Protein AF-A0A352YYD6-F1 (afdb_monomer_lite)

Structure (mmCIF, N/CA/C/O backbone):
data_AF-A0A352YYD6-F1
#
_entry.id   AF-A0A352YYD6-F1
#
loop_
_atom_site.group_PDB
_atom_site.id
_atom_site.type_symbol
_atom_site.label_atom_id
_atom_site.label_alt_id
_atom_site.label_comp_id
_atom_site.label_asym_id
_atom_site.label_entity_id
_atom_site.label_seq_id
_atom_site.pdbx_PDB_ins_code
_atom_site.Cartn_x
_atom_site.Cartn_y
_atom_site.Cartn_z
_atom_site.occupancy
_atom_site.B_iso_or_equiv
_atom_site.auth_seq_id
_atom_site.auth_comp_id
_atom_site.auth_asym_id
_atom_site.auth_atom_id
_atom_site.pdbx_PDB_model_num
ATOM 1 N N . MET A 1 1 ? -13.017 60.772 -36.024 1.00 39.59 1 MET A N 1
ATOM 2 C CA . MET A 1 1 ? -12.553 59.434 -36.453 1.00 39.59 1 MET A CA 1
ATOM 3 C C . MET A 1 1 ? -12.101 58.686 -35.209 1.00 39.59 1 MET A C 1
ATOM 5 O O . MET A 1 1 ? -11.172 59.125 -34.546 1.00 39.59 1 MET A O 1
ATOM 9 N N . ASN A 1 2 ? -12.870 57.662 -34.833 1.00 39.16 2 ASN A N 1
ATOM 10 C CA . ASN A 1 2 ? -12.722 56.873 -33.610 1.00 39.16 2 ASN A CA 1
ATOM 11 C C . ASN A 1 2 ? -11.406 56.091 -33.616 1.00 39.16 2 ASN A C 1
ATOM 13 O O . ASN A 1 2 ? -11.173 55.346 -34.562 1.00 39.16 2 ASN A O 1
ATOM 17 N N . ASN A 1 3 ? -10.607 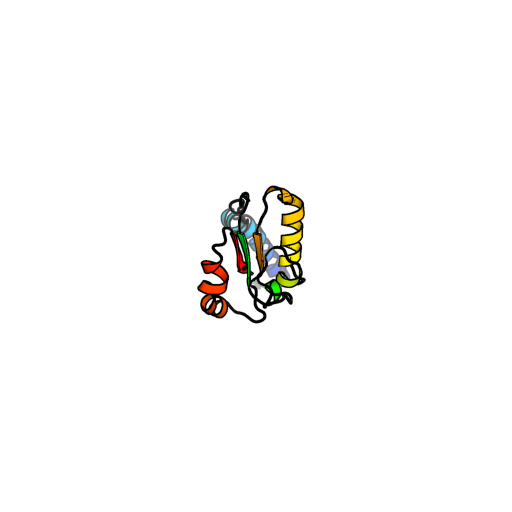56.183 -32.548 1.00 44.59 3 ASN A N 1
ATOM 18 C CA . ASN A 1 3 ? -9.554 55.202 -32.291 1.00 44.59 3 ASN A CA 1
ATOM 19 C C . ASN A 1 3 ? -9.922 54.401 -31.044 1.00 44.59 3 ASN A C 1
ATOM 21 O O . ASN A 1 3 ? -9.722 54.812 -29.900 1.00 44.59 3 ASN A O 1
ATOM 25 N N . GLN A 1 4 ? -10.592 53.291 -31.310 1.00 58.59 4 GLN A N 1
ATOM 26 C CA . GLN A 1 4 ? -11.160 52.387 -30.337 1.00 58.59 4 GLN A CA 1
ATOM 27 C C . GLN A 1 4 ? -10.225 51.163 -30.240 1.00 58.59 4 GLN A C 1
ATOM 29 O O . GLN A 1 4 ? -9.831 50.608 -31.259 1.00 58.59 4 GLN A O 1
ATOM 34 N N . PHE A 1 5 ? -9.953 50.738 -29.000 1.00 59.12 5 PHE A N 1
ATOM 35 C CA . PHE A 1 5 ? -9.565 49.384 -28.558 1.00 59.12 5 PHE A CA 1
ATOM 36 C C . PHE A 1 5 ? -8.087 49.030 -28.281 1.00 59.12 5 PHE A C 1
ATOM 38 O O . PHE A 1 5 ? -7.182 49.249 -29.070 1.00 59.12 5 PHE A O 1
ATOM 45 N N . ASN A 1 6 ? -7.931 48.328 -27.146 1.00 60.22 6 ASN A N 1
ATOM 46 C CA . ASN A 1 6 ? -6.816 47.471 -26.714 1.00 60.22 6 ASN A CA 1
ATOM 47 C C . ASN A 1 6 ? -5.668 48.085 -25.900 1.00 60.22 6 ASN A C 1
ATOM 49 O O . ASN A 1 6 ? -4.499 48.044 -26.266 1.00 60.22 6 ASN A O 1
ATOM 53 N N . SER A 1 7 ? -5.991 48.492 -24.667 1.00 76.56 7 SER A N 1
ATOM 54 C CA . SER A 1 7 ? -5.011 48.549 -23.570 1.00 76.56 7 SER A CA 1
ATOM 55 C C . SER A 1 7 ? -4.965 47.215 -22.811 1.00 76.56 7 SER A C 1
ATOM 57 O O . SER A 1 7 ? -6.023 46.658 -22.502 1.00 76.56 7 SER A O 1
ATOM 59 N N . ARG A 1 8 ? -3.776 46.745 -22.395 1.00 75.69 8 ARG A N 1
ATOM 60 C CA . ARG A 1 8 ? -3.610 45.572 -21.498 1.00 75.69 8 ARG A CA 1
ATOM 61 C C . ARG A 1 8 ? -4.482 45.682 -20.241 1.00 75.69 8 ARG A C 1
ATOM 63 O O . ARG A 1 8 ? -5.046 44.698 -19.782 1.00 75.69 8 ARG A O 1
ATOM 70 N N . ARG A 1 9 ? -4.682 46.904 -19.735 1.00 75.69 9 ARG A N 1
ATOM 71 C CA . ARG A 1 9 ? -5.562 47.192 -18.593 1.00 75.69 9 ARG A CA 1
ATOM 72 C C . ARG A 1 9 ? -7.040 46.967 -18.921 1.00 75.69 9 ARG A C 1
ATOM 74 O O . ARG A 1 9 ? -7.781 46.485 -18.072 1.00 75.69 9 ARG A O 1
ATOM 81 N N . SER A 1 10 ? -7.472 47.293 -20.142 1.00 72.25 10 SER A N 1
ATOM 82 C CA . SER A 1 10 ? -8.833 46.985 -20.612 1.00 72.25 10 SER A CA 1
ATOM 83 C C . SER A 1 10 ? -9.039 45.488 -20.834 1.00 72.25 10 SER A C 1
ATOM 85 O O . SER A 1 10 ? -10.112 44.986 -20.520 1.00 72.25 10 SER A O 1
ATOM 87 N N . PHE A 1 11 ? -8.005 44.772 -21.286 1.00 76.25 11 PHE A N 1
ATOM 88 C CA . PHE A 1 11 ? -8.031 43.317 -21.402 1.00 76.25 11 PHE A CA 1
ATOM 89 C C . PHE A 1 11 ? -8.139 42.651 -20.027 1.00 76.25 11 PHE A C 1
ATOM 91 O O . PHE A 1 11 ? -9.054 41.867 -19.824 1.00 76.25 11 PHE A O 1
ATOM 98 N N . ILE A 1 12 ? -7.304 43.034 -19.052 1.00 77.69 12 ILE A N 1
ATOM 99 C CA . ILE A 1 12 ? -7.363 42.492 -17.682 1.00 77.69 12 ILE A CA 1
ATOM 100 C C . ILE A 1 12 ? -8.723 42.775 -17.032 1.00 77.69 12 ILE A C 1
ATOM 102 O O . ILE A 1 12 ? -9.307 41.877 -16.436 1.00 77.69 12 ILE A O 1
ATOM 106 N N . LYS A 1 13 ? -9.273 43.989 -17.183 1.00 71.12 13 LYS A N 1
ATOM 107 C CA . LYS A 1 13 ? -10.611 44.318 -16.656 1.00 71.12 13 LYS A CA 1
ATOM 108 C C . LYS A 1 13 ? -11.712 43.458 -17.285 1.00 71.12 13 LYS A C 1
ATOM 110 O O . LYS A 1 13 ? -12.568 42.956 -16.566 1.00 71.12 13 LYS A O 1
ATOM 115 N N . LYS A 1 14 ? -11.681 43.269 -18.609 1.00 70.88 14 LYS A N 1
ATOM 116 C CA . LYS A 1 14 ? -12.654 42.424 -19.320 1.00 70.88 14 LYS A CA 1
ATOM 117 C C . LYS A 1 14 ? -12.488 40.939 -18.970 1.00 70.88 14 LYS A C 1
ATOM 119 O O . LYS A 1 14 ? -13.484 40.266 -18.734 1.00 70.88 14 LYS A O 1
ATOM 124 N N . ALA A 1 15 ? -11.251 40.452 -18.870 1.00 70.81 15 ALA A N 1
ATOM 125 C CA . ALA A 1 15 ? -10.938 39.081 -18.475 1.00 70.81 15 ALA A CA 1
ATOM 126 C C . ALA A 1 15 ? -11.395 38.786 -17.037 1.00 70.81 15 ALA A C 1
ATOM 128 O O . ALA A 1 15 ? -12.025 37.760 -16.813 1.00 70.81 15 ALA A O 1
ATOM 129 N N . ALA A 1 16 ? -11.164 39.709 -16.095 1.00 68.75 16 ALA A N 1
ATOM 130 C CA . ALA A 1 16 ? -11.598 39.577 -14.702 1.00 68.75 16 ALA A CA 1
ATOM 131 C C . ALA A 1 16 ? -13.130 39.524 -14.551 1.00 68.75 16 ALA A C 1
ATOM 133 O O . ALA A 1 16 ? -13.644 38.767 -13.734 1.00 68.75 16 ALA A O 1
ATOM 134 N N . MET A 1 17 ? -13.878 40.295 -15.351 1.00 63.66 17 MET A N 1
ATOM 135 C CA . MET A 1 17 ? -15.345 40.209 -15.358 1.00 63.66 17 MET A CA 1
ATOM 136 C C . MET A 1 17 ? -15.842 38.869 -15.922 1.00 63.66 17 MET A C 1
ATOM 138 O O . MET A 1 17 ? -16.777 38.288 -15.375 1.00 63.66 17 MET A O 1
ATOM 142 N N . GLY A 1 18 ? -15.206 38.359 -16.983 1.00 62.50 18 GLY A N 1
ATOM 143 C CA . GLY A 1 18 ? -15.543 37.060 -17.571 1.00 62.50 18 GLY A CA 1
ATOM 144 C C . GLY A 1 18 ? -15.242 35.874 -16.648 1.00 62.50 18 GLY A C 1
ATOM 145 O O . GLY A 1 18 ? -16.055 34.959 -16.553 1.00 62.50 18 GLY A O 1
ATOM 146 N N . THR A 1 19 ? -14.119 35.897 -15.921 1.00 60.62 19 THR A N 1
ATOM 147 C CA . THR A 1 19 ? -13.759 34.828 -14.972 1.00 60.62 19 THR A CA 1
ATOM 148 C C . THR A 1 19 ? -14.670 34.793 -13.750 1.00 60.62 19 THR A C 1
ATOM 150 O O . THR A 1 19 ?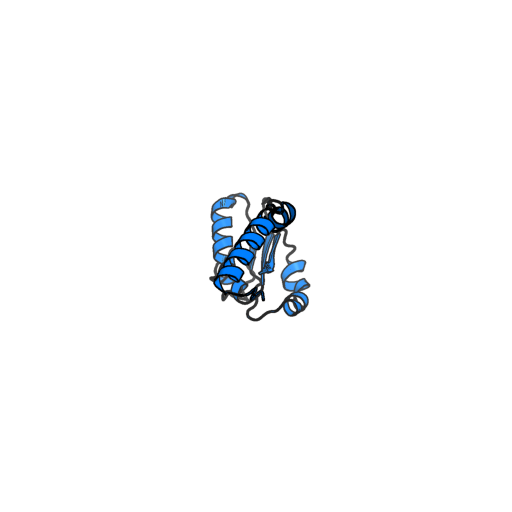 -15.077 33.709 -13.345 1.00 60.62 19 THR A O 1
ATOM 153 N N . VAL A 1 20 ? -15.056 35.944 -13.189 1.00 61.59 20 VAL A N 1
ATOM 154 C CA . VAL A 1 20 ? -16.020 35.989 -12.071 1.00 61.59 20 VAL A CA 1
ATOM 155 C C . VAL A 1 20 ? -17.391 35.458 -12.504 1.00 61.59 20 VAL A C 1
ATOM 157 O O . VAL A 1 20 ? -17.988 34.656 -11.787 1.00 61.59 20 VAL A O 1
ATOM 160 N N . ALA A 1 21 ? -17.865 35.829 -13.699 1.00 61.78 21 ALA A N 1
ATOM 161 C CA . ALA A 1 21 ? -19.114 35.298 -14.243 1.00 61.78 21 ALA A CA 1
ATOM 162 C C . ALA A 1 21 ? -19.041 33.778 -14.489 1.00 61.78 21 ALA A C 1
ATOM 164 O O . ALA A 1 21 ? -19.975 33.060 -14.143 1.00 61.78 21 ALA A O 1
ATOM 165 N N . ALA A 1 22 ? -17.919 33.263 -15.003 1.00 60.44 22 ALA A N 1
ATOM 166 C CA . ALA A 1 22 ? -17.735 31.827 -15.223 1.00 60.44 22 ALA A CA 1
ATOM 167 C C . ALA A 1 22 ? -17.711 31.012 -13.913 1.00 60.44 22 ALA A C 1
ATOM 169 O O . ALA A 1 22 ? -18.264 29.917 -13.869 1.00 60.44 22 ALA A O 1
ATOM 170 N N . ILE A 1 23 ? -17.144 31.550 -12.824 1.00 60.59 23 ILE A N 1
ATOM 171 C CA . ILE A 1 23 ? -17.172 30.903 -11.496 1.00 60.59 23 ILE A CA 1
ATOM 172 C C . ILE A 1 23 ? -18.593 30.885 -10.911 1.00 60.59 23 ILE A C 1
ATOM 174 O O . ILE A 1 23 ? -18.919 30.010 -10.119 1.00 60.59 23 ILE A O 1
ATOM 178 N N . SER A 1 24 ? -19.465 31.814 -11.308 1.00 62.38 24 SER A N 1
ATOM 179 C CA . SER A 1 24 ? -20.863 31.827 -10.857 1.00 62.38 24 SER A CA 1
ATOM 180 C C . SER A 1 24 ? -21.767 30.828 -11.586 1.00 62.38 24 SER A C 1
ATOM 182 O O . SER A 1 24 ? -22.935 30.708 -11.224 1.00 62.38 24 SER A O 1
ATOM 184 N N . ILE A 1 25 ? -21.250 30.100 -12.586 1.00 73.12 25 ILE A N 1
ATOM 185 C CA . ILE A 1 25 ? -22.004 29.057 -13.285 1.00 73.12 25 ILE A CA 1
ATOM 186 C C . ILE A 1 25 ? -22.142 27.856 -12.335 1.00 73.12 25 ILE A C 1
ATOM 188 O O . ILE A 1 25 ? -21.137 27.196 -12.043 1.00 73.12 25 ILE A O 1
ATOM 192 N N . PRO A 1 26 ? -23.363 27.528 -11.868 1.00 70.38 26 PRO A N 1
ATOM 193 C CA . PRO A 1 26 ? -23.571 26.461 -10.888 1.00 70.38 26 PRO A CA 1
ATOM 194 C C . PRO A 1 26 ? -23.043 25.098 -11.352 1.00 70.38 26 PRO A C 1
ATOM 196 O O . PRO A 1 26 ? -22.584 24.302 -10.538 1.00 70.38 26 PRO A O 1
ATOM 199 N N . GLU A 1 27 ? -23.052 24.849 -12.663 1.00 72.38 27 GLU A N 1
ATOM 200 C CA . GLU A 1 27 ? -22.544 23.618 -13.275 1.00 72.38 27 GLU A CA 1
ATOM 201 C C . GLU A 1 27 ? -21.019 23.485 -13.182 1.00 72.38 27 GLU A C 1
ATOM 203 O O . GLU A 1 27 ? -20.529 22.412 -12.840 1.00 72.38 27 GLU A O 1
ATOM 208 N N . ILE A 1 28 ? -20.258 24.565 -13.410 1.00 74.19 28 ILE A N 1
ATOM 209 C CA . ILE A 1 28 ? -18.787 24.539 -13.318 1.00 74.19 28 ILE A CA 1
ATOM 210 C C . ILE A 1 28 ? -18.361 24.317 -11.866 1.00 74.19 28 ILE A C 1
ATOM 212 O O . ILE A 1 28 ? -17.489 23.492 -11.596 1.00 74.19 28 ILE A O 1
ATOM 216 N N . VAL A 1 29 ? -19.013 24.998 -10.920 1.00 72.31 29 VAL A N 1
ATOM 217 C CA . VAL A 1 29 ? -18.762 24.801 -9.485 1.00 72.31 29 VAL A CA 1
ATOM 218 C C . VAL A 1 29 ? -19.140 23.385 -9.064 1.00 72.31 29 VAL A C 1
ATOM 220 O O . VAL A 1 29 ? -18.348 22.712 -8.412 1.00 72.31 29 VAL A O 1
ATOM 223 N N . SER A 1 30 ? -20.309 22.888 -9.468 1.00 74.88 30 SER A N 1
ATOM 224 C CA . SER A 1 30 ? -20.737 21.532 -9.120 1.00 74.88 30 SER A CA 1
ATOM 225 C C . SER A 1 30 ? -19.871 20.438 -9.757 1.00 74.88 30 SER A C 1
ATOM 227 O O . SER A 1 30 ? -19.782 19.360 -9.175 1.00 74.88 30 SER A O 1
ATOM 229 N N . ALA A 1 31 ? -19.266 20.677 -10.923 1.00 74.56 31 ALA A N 1
ATOM 230 C CA . ALA A 1 31 ? -18.332 19.748 -11.562 1.00 74.56 31 ALA A CA 1
ATOM 231 C C . ALA A 1 31 ? -16.924 19.809 -10.942 1.00 74.56 31 ALA A C 1
ATOM 233 O O . ALA A 1 31 ? -16.231 18.796 -10.889 1.00 74.56 31 ALA A O 1
ATOM 234 N N . ALA A 1 32 ? -16.505 20.979 -10.448 1.00 72.69 32 ALA A N 1
ATOM 235 C CA . ALA A 1 32 ? -15.228 21.164 -9.759 1.00 72.69 32 ALA A CA 1
ATOM 236 C C . ALA A 1 32 ? -15.260 20.685 -8.295 1.00 72.69 32 ALA A C 1
ATOM 238 O O . ALA A 1 32 ? -14.227 20.309 -7.737 1.00 72.69 32 ALA A O 1
ATOM 239 N N . VAL A 1 33 ? -16.435 20.684 -7.660 1.00 73.38 33 VAL A N 1
ATOM 240 C CA . VAL A 1 33 ? -16.621 20.128 -6.319 1.00 73.38 33 VAL A CA 1
ATOM 241 C C . VAL A 1 33 ? -16.670 18.607 -6.417 1.00 73.38 33 VAL A C 1
ATOM 243 O O . VAL A 1 33 ? -17.665 18.017 -6.839 1.00 73.38 33 VAL A O 1
ATOM 246 N N . LEU A 1 34 ? -15.598 17.959 -5.962 1.00 63.22 34 LEU A N 1
ATOM 247 C CA . LEU A 1 34 ? -15.583 16.518 -5.743 1.00 63.22 34 LEU A CA 1
ATOM 248 C C . LEU A 1 34 ? -16.663 16.171 -4.707 1.00 63.22 34 LEU A C 1
ATOM 250 O O . LEU A 1 34 ? -16.484 16.390 -3.507 1.00 63.22 34 LEU A O 1
ATOM 254 N N . LYS A 1 35 ? -17.800 15.627 -5.156 1.00 69.44 35 LYS A N 1
ATOM 255 C CA . LYS A 1 35 ? -18.739 14.966 -4.245 1.00 69.44 35 LYS A CA 1
ATOM 256 C C . LYS A 1 35 ? -17.976 13.832 -3.567 1.00 69.44 35 LYS A C 1
ATOM 258 O O . LYS A 1 35 ? -17.418 12.976 -4.250 1.00 69.44 35 LYS A O 1
ATOM 263 N N . GLY A 1 36 ? -17.916 13.861 -2.234 1.00 66.00 36 GLY A N 1
ATOM 264 C CA . GLY A 1 36 ? -17.206 12.853 -1.453 1.00 66.00 36 GLY A CA 1
ATOM 265 C C . GLY A 1 36 ? -17.643 11.456 -1.882 1.00 66.00 36 GLY A C 1
ATOM 266 O O . GLY A 1 36 ? -18.835 11.147 -1.852 1.00 66.00 36 GLY A O 1
ATOM 267 N N . GLY A 1 37 ? -16.681 10.649 -2.332 1.00 69.25 37 GLY A N 1
ATOM 268 C CA . GLY A 1 37 ? -16.935 9.288 -2.781 1.00 69.25 37 GLY A CA 1
ATOM 269 C C . GLY A 1 37 ? -17.548 8.418 -1.677 1.00 69.25 37 GLY A C 1
ATOM 270 O O . GLY A 1 37 ? -17.552 8.801 -0.499 1.00 69.25 37 GLY A O 1
ATOM 271 N N . PRO A 1 38 ? -18.073 7.236 -2.035 1.00 74.25 38 PRO A N 1
ATOM 272 C CA . PRO A 1 38 ? -18.597 6.296 -1.055 1.00 74.25 38 PRO A CA 1
ATOM 273 C C . PRO A 1 38 ? -17.543 6.008 0.022 1.00 74.25 38 PRO A C 1
ATOM 275 O O . PRO A 1 38 ? -16.379 5.736 -0.274 1.00 74.25 38 PRO A O 1
ATOM 278 N N . LYS A 1 39 ? -17.947 6.091 1.295 1.00 83.38 39 LYS A N 1
ATOM 279 C CA . LYS A 1 39 ? -17.056 5.786 2.419 1.00 83.38 39 LYS A CA 1
ATOM 280 C C . LYS A 1 39 ? -16.773 4.286 2.437 1.00 83.38 39 LYS A C 1
ATOM 282 O O . LYS A 1 39 ? -17.698 3.488 2.566 1.00 83.38 39 LYS A O 1
ATOM 287 N N . ILE A 1 40 ? -15.500 3.912 2.360 1.00 89.56 40 ILE A N 1
ATOM 288 C CA . ILE A 1 40 ? -15.069 2.519 2.505 1.00 89.56 40 ILE A CA 1
ATOM 289 C C . ILE A 1 40 ? -15.304 2.086 3.957 1.00 89.56 40 ILE A C 1
ATOM 291 O O . ILE A 1 40 ? -14.821 2.728 4.893 1.00 89.56 40 ILE A O 1
ATOM 295 N N . LYS A 1 41 ? -16.064 1.003 4.151 1.00 93.50 41 LYS A N 1
ATOM 296 C CA . LYS A 1 41 ? -16.296 0.399 5.467 1.00 93.50 41 LYS A CA 1
ATOM 297 C C . LYS A 1 41 ? -15.302 -0.739 5.679 1.00 93.50 41 LYS A C 1
ATOM 299 O O . LYS A 1 41 ? -15.288 -1.683 4.899 1.00 93.50 41 LYS A O 1
ATOM 304 N N . LEU A 1 42 ? -14.517 -0.651 6.751 1.00 96.19 42 LEU A N 1
ATOM 305 C CA . LEU A 1 42 ? -13.590 -1.707 7.150 1.00 96.19 42 LEU A CA 1
ATOM 306 C C . LEU A 1 42 ? -14.318 -2.772 7.974 1.00 96.19 42 LEU A C 1
ATOM 308 O O . LEU A 1 42 ? -15.098 -2.442 8.873 1.00 96.19 42 LEU A O 1
ATOM 312 N N . LEU A 1 43 ? -14.057 -4.037 7.661 1.00 97.00 43 LEU A N 1
ATOM 313 C CA . LEU A 1 43 ? -14.607 -5.210 8.338 1.00 97.00 43 LEU A CA 1
ATOM 314 C C . LEU A 1 43 ? -13.480 -6.066 8.922 1.00 97.00 43 LEU A C 1
ATOM 316 O O . LEU A 1 43 ? -12.315 -5.939 8.547 1.00 97.00 43 LEU A O 1
ATOM 320 N N . LYS A 1 44 ? -13.839 -6.943 9.862 1.00 98.00 44 LYS A N 1
ATOM 321 C CA . LYS A 1 44 ? -12.878 -7.825 10.524 1.00 98.00 44 LYS A CA 1
ATOM 322 C C . LYS A 1 44 ? -12.289 -8.838 9.536 1.00 98.00 44 LYS A C 1
ATOM 324 O O . LYS A 1 44 ? -13.037 -9.438 8.769 1.00 98.00 44 LYS A O 1
ATOM 329 N N . GLY A 1 45 ? -10.977 -9.053 9.597 1.00 97.69 45 GLY A N 1
ATOM 330 C CA . GLY A 1 45 ? -10.245 -10.036 8.802 1.00 97.69 45 GLY A CA 1
ATOM 331 C C . GLY A 1 45 ? -10.016 -9.639 7.343 1.00 97.69 45 GLY A C 1
ATOM 332 O O . GLY A 1 45 ? -9.568 -10.484 6.569 1.00 97.69 45 GLY A O 1
ATOM 333 N N . GLN A 1 46 ? -10.331 -8.395 6.959 1.00 98.06 46 GLN A N 1
ATOM 334 C CA . GLN A 1 46 ? -10.190 -7.940 5.576 1.00 98.06 46 GLN A CA 1
ATOM 335 C C . GLN A 1 46 ? -8.738 -7.859 5.122 1.00 98.06 46 GLN A C 1
ATOM 337 O O . GLN A 1 46 ? -7.839 -7.490 5.885 1.00 98.06 46 GLN A O 1
ATOM 342 N N . THR A 1 47 ? -8.547 -8.125 3.836 1.00 98.62 47 THR A N 1
ATOM 343 C CA . THR A 1 47 ? -7.274 -7.993 3.140 1.00 98.62 47 THR A CA 1
ATOM 344 C C . THR A 1 47 ? -7.216 -6.667 2.388 1.00 98.62 47 THR A C 1
ATOM 346 O O . THR A 1 47 ? -8.053 -6.383 1.531 1.00 98.62 47 THR A O 1
ATOM 349 N N . ILE A 1 48 ? -6.207 -5.856 2.703 1.00 98.62 48 ILE A N 1
ATOM 350 C CA . ILE A 1 48 ? -5.938 -4.565 2.063 1.00 98.62 48 ILE A CA 1
ATOM 351 C C . ILE A 1 48 ? -4.633 -4.678 1.282 1.00 98.62 48 ILE A C 1
ATOM 353 O O . ILE A 1 48 ? -3.597 -5.048 1.837 1.00 98.62 48 ILE A O 1
ATOM 357 N N . LEU A 1 49 ? -4.676 -4.326 0.002 1.00 98.81 49 LEU A N 1
ATOM 358 C CA . LEU A 1 49 ? -3.532 -4.385 -0.896 1.00 98.81 49 LEU A CA 1
ATOM 359 C C . L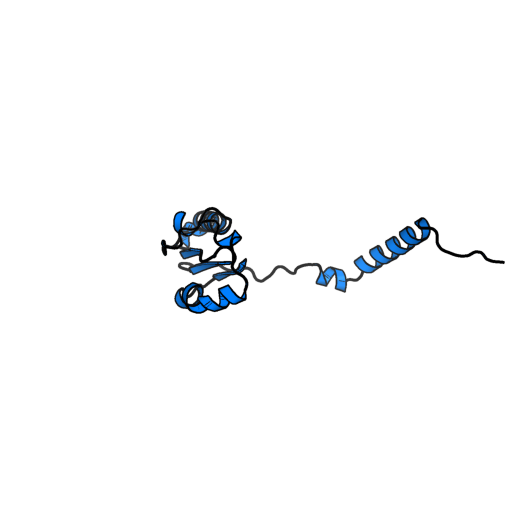EU A 1 49 ? -3.163 -2.992 -1.408 1.00 98.81 49 LEU A C 1
ATOM 361 O O . LEU A 1 49 ? -3.970 -2.322 -2.050 1.00 98.81 49 LEU A O 1
ATOM 365 N N . PHE A 1 50 ? -1.914 -2.594 -1.186 1.00 98.75 50 PHE A N 1
ATOM 366 C CA . PHE A 1 50 ? -1.298 -1.461 -1.869 1.00 98.75 50 PHE A CA 1
ATOM 367 C C . PHE A 1 50 ? -0.569 -1.934 -3.123 1.00 98.75 50 PHE A C 1
ATOM 369 O O . PHE A 1 50 ? 0.265 -2.844 -3.070 1.00 98.75 50 PHE A O 1
ATOM 376 N N . GLN A 1 51 ? -0.871 -1.297 -4.247 1.00 98.56 51 GLN A N 1
ATOM 377 C CA . GLN A 1 51 ? -0.316 -1.608 -5.549 1.00 98.56 51 GLN A CA 1
ATOM 378 C C . GLN A 1 51 ? 0.092 -0.319 -6.273 1.00 98.56 51 GLN A C 1
ATOM 380 O O . GLN A 1 51 ? -0.514 0.728 -6.068 1.00 98.56 51 GLN A O 1
ATOM 385 N N . GLY A 1 52 ? 1.150 -0.372 -7.078 1.00 98.31 52 GLY A N 1
ATOM 386 C CA . GLY A 1 52 ? 1.678 0.818 -7.721 1.00 98.31 52 GLY A CA 1
ATOM 387 C C . GLY A 1 52 ? 3.130 0.720 -8.152 1.00 98.31 52 GLY A C 1
ATOM 388 O O . GLY A 1 52 ? 3.697 -0.370 -8.300 1.00 98.31 52 GLY A O 1
ATOM 389 N N . ASP A 1 53 ? 3.722 1.894 -8.325 1.00 98.31 53 ASP A N 1
ATOM 390 C CA . ASP A 1 53 ? 5.096 2.065 -8.781 1.00 98.31 53 ASP A CA 1
ATOM 391 C C . ASP A 1 53 ? 6.108 2.203 -7.622 1.00 98.31 53 ASP A C 1
ATOM 393 O O . ASP A 1 53 ? 5.928 1.643 -6.537 1.00 98.31 53 ASP A O 1
ATOM 397 N N . SER A 1 54 ? 7.196 2.944 -7.850 1.00 98.12 54 SER A N 1
ATOM 398 C CA . SER A 1 54 ? 8.216 3.298 -6.857 1.00 98.12 54 SER A CA 1
ATOM 399 C C . SER A 1 54 ? 7.678 3.939 -5.581 1.00 98.12 54 SER A C 1
ATOM 401 O O . SER A 1 54 ? 8.220 3.667 -4.509 1.00 98.12 54 SER A O 1
ATOM 403 N N . ILE A 1 55 ? 6.636 4.770 -5.674 1.00 98.44 55 ILE A N 1
ATOM 404 C CA . ILE A 1 55 ? 6.056 5.460 -4.515 1.00 98.44 55 ILE A CA 1
ATOM 405 C C . ILE A 1 55 ? 5.379 4.438 -3.600 1.00 98.44 55 ILE A C 1
ATOM 407 O O . ILE A 1 55 ? 5.477 4.535 -2.375 1.00 98.44 55 ILE A O 1
ATOM 411 N N . THR A 1 56 ? 4.736 3.433 -4.196 1.00 98.69 56 THR A N 1
ATOM 412 C CA . THR A 1 56 ? 4.122 2.328 -3.462 1.00 98.69 56 THR A CA 1
ATOM 413 C C . THR A 1 56 ? 5.164 1.316 -2.991 1.00 98.69 56 THR A C 1
ATOM 415 O O . THR A 1 56 ? 5.124 0.939 -1.828 1.00 98.69 56 THR A O 1
ATOM 418 N N . ASP A 1 57 ? 6.132 0.922 -3.827 1.00 98.56 57 ASP A N 1
ATOM 419 C CA . ASP A 1 57 ? 7.233 0.006 -3.469 1.00 98.56 57 ASP A CA 1
ATOM 420 C C . ASP A 1 57 ? 8.004 0.505 -2.240 1.00 98.56 57 ASP A C 1
ATOM 422 O O . ASP A 1 57 ? 8.129 -0.219 -1.252 1.00 98.56 57 ASP A O 1
ATOM 426 N N . ALA A 1 58 ? 8.500 1.746 -2.305 1.00 98.38 58 ALA A N 1
ATOM 427 C CA . ALA A 1 58 ? 9.248 2.417 -1.244 1.00 98.38 58 ALA A CA 1
ATOM 428 C C . ALA A 1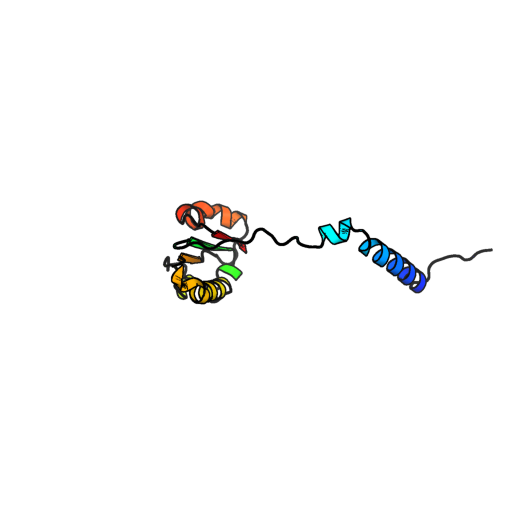 58 ? 10.301 1.529 -0.552 1.00 98.38 58 ALA A C 1
ATOM 430 O O . ALA A 1 58 ? 10.452 1.544 0.672 1.00 98.38 58 ALA A O 1
ATOM 431 N N . GLY A 1 59 ? 11.015 0.724 -1.344 1.00 97.94 59 GLY A N 1
ATOM 432 C CA . GLY A 1 59 ? 12.090 -0.134 -0.856 1.00 97.94 59 GLY A CA 1
ATOM 433 C C . GLY A 1 59 ? 11.613 -1.345 -0.057 1.00 97.94 59 GLY A C 1
ATOM 434 O O . GLY A 1 59 ? 12.390 -1.875 0.738 1.00 97.94 59 GLY A O 1
ATOM 435 N N . ARG A 1 60 ? 10.366 -1.802 -0.239 1.00 98.44 60 ARG A N 1
ATOM 436 C CA . ARG A 1 60 ? 9.894 -3.030 0.410 1.00 98.44 60 ARG A CA 1
ATOM 437 C C . ARG A 1 60 ? 10.760 -4.231 0.034 1.00 98.44 60 ARG A C 1
ATOM 439 O O . ARG A 1 60 ? 11.226 -4.360 -1.107 1.00 98.44 60 ARG A O 1
ATOM 446 N N . ASN A 1 61 ? 10.908 -5.157 0.974 1.00 98.12 61 ASN A N 1
ATOM 447 C CA . ASN A 1 61 ? 11.496 -6.458 0.709 1.00 98.12 61 ASN A CA 1
ATOM 448 C C . ASN A 1 61 ? 10.532 -7.283 -0.153 1.00 98.12 61 ASN A C 1
ATOM 450 O O . ASN A 1 61 ? 9.458 -7.673 0.297 1.00 98.12 61 ASN A O 1
ATOM 454 N N . LYS A 1 62 ? 10.921 -7.548 -1.401 1.00 97.00 62 LYS A N 1
ATOM 455 C CA . LYS A 1 62 ? 10.087 -8.256 -2.383 1.00 97.00 62 LYS A CA 1
ATOM 456 C C . LYS A 1 62 ? 10.034 -9.762 -2.151 1.00 97.00 62 LYS A C 1
ATOM 458 O O . LYS A 1 62 ? 9.138 -10.399 -2.690 1.00 97.00 62 LYS A O 1
ATOM 463 N N . GLU A 1 63 ? 10.960 -10.302 -1.365 1.00 96.81 63 GLU A N 1
ATOM 464 C CA . GLU A 1 63 ? 11.015 -11.718 -0.987 1.00 96.81 63 GLU A CA 1
ATOM 465 C C . GLU A 1 63 ? 10.137 -12.017 0.235 1.00 96.81 63 GLU A C 1
ATOM 467 O O . GLU A 1 63 ? 9.692 -13.147 0.423 1.00 96.81 63 GLU A O 1
ATOM 472 N N . ASP A 1 64 ? 9.850 -10.999 1.050 1.00 96.44 64 ASP A N 1
ATOM 473 C CA . ASP A 1 64 ? 8.977 -11.128 2.211 1.00 96.44 64 ASP A CA 1
ATOM 474 C C . ASP A 1 64 ? 7.512 -10.989 1.783 1.00 96.44 64 ASP A C 1
ATOM 476 O O . ASP A 1 64 ? 7.042 -9.914 1.407 1.00 96.44 64 ASP A O 1
ATOM 480 N N . MET A 1 65 ? 6.793 -12.110 1.824 1.00 93.88 65 MET A N 1
ATOM 481 C CA . MET A 1 65 ? 5.382 -12.195 1.439 1.00 93.88 65 MET A CA 1
ATOM 482 C C . MET A 1 65 ? 4.430 -12.085 2.636 1.00 93.88 65 MET A C 1
ATOM 484 O O . MET A 1 65 ? 3.229 -12.310 2.476 1.00 93.88 65 MET A O 1
ATOM 488 N N . SER A 1 66 ? 4.936 -11.776 3.833 1.00 97.50 66 SER A N 1
ATOM 489 C CA . SER A 1 66 ? 4.100 -11.611 5.023 1.00 97.50 66 SER A CA 1
ATOM 490 C C . SER A 1 66 ? 3.282 -10.311 4.980 1.00 97.50 66 SER A C 1
ATOM 492 O O . SER A 1 66 ? 3.689 -9.307 4.398 1.00 97.50 66 SER A O 1
ATOM 494 N N . HIS A 1 67 ? 2.101 -10.320 5.604 1.00 97.81 67 HIS A N 1
ATOM 495 C CA . HIS A 1 67 ? 1.322 -9.103 5.849 1.00 97.81 67 HIS A CA 1
ATOM 496 C C . HIS A 1 67 ? 1.783 -8.394 7.121 1.00 97.81 67 HIS A C 1
ATOM 498 O O . HIS A 1 67 ? 2.326 -9.029 8.031 1.00 97.81 67 HIS A O 1
ATOM 504 N N . ASN A 1 68 ? 1.467 -7.103 7.241 1.00 98.06 68 ASN A N 1
ATOM 505 C CA . ASN A 1 68 ? 1.662 -6.315 8.468 1.00 98.06 68 ASN A CA 1
ATOM 506 C C . ASN A 1 68 ? 3.120 -6.283 8.974 1.00 98.06 68 ASN A C 1
ATOM 508 O O . ASN A 1 68 ? 3.377 -5.951 10.130 1.00 98.06 68 ASN A O 1
ATOM 512 N N . ASN A 1 69 ? 4.082 -6.624 8.115 1.00 97.81 69 ASN A N 1
ATOM 513 C CA . ASN A 1 69 ? 5.502 -6.616 8.423 1.00 97.81 69 ASN A CA 1
ATOM 514 C C . ASN A 1 69 ? 6.151 -5.372 7.813 1.00 97.81 69 ASN A C 1
ATOM 516 O O . ASN A 1 69 ? 6.023 -5.123 6.616 1.00 97.81 69 ASN A O 1
ATOM 520 N N . ALA A 1 70 ? 6.889 -4.608 8.620 1.00 96.31 70 ALA A N 1
ATOM 521 C CA . ALA A 1 70 ? 7.545 -3.384 8.165 1.00 96.31 70 ALA A CA 1
ATOM 522 C C . ALA A 1 70 ? 8.489 -3.620 6.969 1.00 96.31 70 ALA A C 1
ATOM 524 O O . ALA A 1 70 ? 8.511 -2.822 6.036 1.00 96.31 70 ALA A O 1
ATOM 525 N N . ARG A 1 71 ? 9.218 -4.745 6.936 1.00 97.38 71 ARG A N 1
ATOM 526 C CA . ARG A 1 71 ? 10.109 -5.086 5.815 1.00 97.38 71 ARG A CA 1
ATOM 527 C C . ARG A 1 71 ? 9.319 -5.358 4.536 1.00 97.38 71 ARG A C 1
ATOM 529 O O . ARG A 1 71 ? 9.720 -4.873 3.484 1.00 97.38 71 ARG A O 1
ATOM 536 N N . ALA A 1 72 ? 8.204 -6.084 4.621 1.00 98.06 72 ALA A N 1
ATOM 537 C CA . ALA A 1 72 ? 7.331 -6.371 3.478 1.00 98.06 72 ALA A CA 1
ATOM 538 C C . ALA A 1 72 ? 6.554 -5.135 2.983 1.00 98.06 72 ALA A C 1
ATOM 540 O O . ALA A 1 72 ? 6.144 -5.079 1.824 1.00 98.06 72 ALA A O 1
ATOM 541 N N . LEU A 1 73 ? 6.357 -4.134 3.848 1.00 98.56 73 LEU A N 1
ATOM 542 C CA . LEU A 1 73 ? 5.631 -2.900 3.537 1.00 98.56 73 LEU A CA 1
ATOM 543 C C . LEU A 1 73 ? 6.523 -1.766 3.007 1.00 98.56 73 LEU A C 1
ATOM 545 O O . LEU A 1 73 ? 5.995 -0.853 2.372 1.00 98.56 73 LEU A O 1
ATOM 549 N N . GLY A 1 74 ? 7.839 -1.819 3.230 1.00 98.12 74 GLY A N 1
ATOM 550 C CA . GLY A 1 74 ? 8.775 -0.757 2.842 1.00 98.12 74 GLY A CA 1
ATOM 551 C C . GLY A 1 74 ? 8.761 0.416 3.820 1.00 98.12 74 GLY A C 1
ATOM 552 O O . GLY A 1 74 ? 8.316 0.276 4.954 1.00 98.12 74 GLY A O 1
ATOM 553 N N . THR A 1 75 ? 9.255 1.579 3.399 1.00 98.19 75 THR A N 1
ATOM 554 C CA . THR A 1 75 ? 9.381 2.773 4.266 1.00 98.19 75 THR A CA 1
ATOM 555 C C . THR A 1 75 ? 8.524 3.958 3.812 1.00 98.19 75 THR A C 1
ATOM 557 O O . THR A 1 75 ? 8.667 5.067 4.322 1.00 98.19 75 THR A O 1
ATOM 560 N N . GLY A 1 76 ? 7.626 3.734 2.850 1.00 98.00 76 GLY A N 1
ATOM 561 C CA . GLY A 1 76 ? 6.805 4.776 2.233 1.00 98.00 76 GLY A CA 1
ATOM 562 C C . GLY A 1 76 ? 5.397 4.895 2.803 1.00 98.00 76 GLY A C 1
ATOM 563 O O . GLY A 1 76 ? 5.087 4.430 3.904 1.00 98.00 76 GLY A O 1
ATOM 564 N N . TYR A 1 77 ? 4.516 5.511 2.010 1.00 98.50 77 TYR A N 1
ATOM 565 C CA . TYR A 1 77 ? 3.145 5.796 2.435 1.00 98.50 77 TYR A CA 1
ATOM 566 C C . TYR A 1 77 ? 2.374 4.519 2.791 1.00 98.50 77 TYR A C 1
ATOM 568 O O . TYR A 1 77 ? 1.655 4.523 3.782 1.00 98.50 77 TYR A O 1
ATOM 576 N N . ALA A 1 78 ? 2.577 3.415 2.061 1.00 98.50 78 ALA A N 1
ATOM 577 C CA . ALA A 1 78 ? 1.908 2.145 2.334 1.00 98.50 78 ALA A CA 1
ATOM 578 C C . ALA A 1 78 ? 2.193 1.640 3.761 1.00 98.50 78 ALA A C 1
ATOM 580 O O . ALA A 1 78 ? 1.266 1.245 4.466 1.00 98.50 78 ALA A O 1
ATOM 581 N N . MET A 1 79 ? 3.446 1.731 4.228 1.00 98.56 79 MET A N 1
ATOM 582 C CA . MET A 1 79 ? 3.817 1.385 5.605 1.00 98.56 79 MET A CA 1
ATOM 583 C C . MET A 1 79 ? 3.158 2.328 6.617 1.00 98.56 79 MET A C 1
ATOM 585 O O . MET A 1 79 ? 2.594 1.869 7.609 1.00 98.56 79 MET A O 1
ATOM 589 N N . LEU A 1 80 ? 3.203 3.641 6.375 1.00 98.56 80 LEU A N 1
ATOM 590 C CA . LEU A 1 80 ? 2.625 4.634 7.287 1.00 98.56 80 LEU A CA 1
ATOM 591 C C . LEU A 1 80 ? 1.103 4.479 7.404 1.00 98.56 80 LEU A C 1
ATOM 593 O O . LEU A 1 80 ? 0.558 4.507 8.509 1.00 98.56 80 LEU A O 1
ATOM 597 N N . THR A 1 81 ? 0.415 4.266 6.283 1.00 98.31 81 THR A N 1
ATOM 598 C CA . THR A 1 81 ? -1.026 4.007 6.254 1.00 98.31 81 THR A CA 1
ATOM 599 C C . THR A 1 81 ? -1.352 2.684 6.941 1.00 98.31 81 THR A C 1
ATOM 601 O O . THR A 1 81 ? -2.262 2.650 7.768 1.00 98.31 81 THR A O 1
ATOM 604 N N . ALA A 1 82 ? -0.592 1.616 6.673 1.00 98.38 82 ALA A N 1
ATOM 605 C CA . ALA A 1 82 ? -0.768 0.331 7.344 1.00 98.38 82 ALA A CA 1
ATOM 606 C C . ALA A 1 82 ? -0.624 0.459 8.868 1.00 98.38 82 ALA A C 1
ATOM 608 O O . ALA A 1 82 ? -1.497 0.006 9.605 1.00 98.38 82 ALA A O 1
ATOM 609 N N . ALA A 1 83 ? 0.416 1.151 9.342 1.00 98.31 83 ALA A N 1
ATOM 610 C CA . ALA A 1 83 ? 0.645 1.383 10.765 1.00 98.31 83 ALA A CA 1
ATOM 611 C C . ALA A 1 83 ? -0.514 2.155 11.419 1.00 98.31 83 ALA A C 1
ATOM 613 O O . ALA A 1 83 ? -0.991 1.769 12.486 1.00 98.31 83 ALA A O 1
ATOM 614 N N . GLN A 1 84 ? -1.018 3.208 10.767 1.00 98.31 84 GLN A N 1
ATOM 615 C CA . GLN A 1 84 ? -2.174 3.961 11.266 1.00 98.31 84 GLN A CA 1
ATOM 616 C C . GLN A 1 84 ? -3.450 3.112 11.307 1.00 98.31 84 GLN A C 1
ATOM 618 O O . GLN A 1 84 ? -4.210 3.194 12.275 1.00 98.31 84 GLN A O 1
ATOM 623 N N . LEU A 1 85 ? -3.687 2.289 10.281 1.00 97.94 85 LEU A N 1
ATOM 624 C CA . LEU A 1 85 ? -4.834 1.383 10.237 1.00 97.94 85 LEU A CA 1
ATOM 625 C C . LEU A 1 85 ? -4.750 0.329 11.342 1.00 97.94 85 LEU A C 1
ATOM 627 O O . LEU A 1 85 ? -5.728 0.131 12.058 1.00 97.94 85 LEU A O 1
ATOM 631 N N . MET A 1 86 ? -3.585 -0.288 11.531 1.00 97.12 86 MET A N 1
ATOM 632 C CA . MET A 1 86 ? -3.356 -1.270 12.592 1.00 97.12 86 MET A CA 1
ATOM 633 C C . MET A 1 86 ? -3.495 -0.655 13.987 1.00 97.12 86 MET A C 1
ATOM 635 O O . MET A 1 86 ? -4.067 -1.288 14.869 1.00 97.12 86 MET A O 1
ATOM 639 N N . LEU A 1 87 ? -3.038 0.585 14.188 1.00 97.88 87 LEU A N 1
ATOM 640 C CA . LEU A 1 87 ? -3.195 1.292 15.460 1.00 97.88 87 LEU A CA 1
ATOM 641 C C . LEU A 1 87 ? -4.669 1.600 15.755 1.00 97.88 87 LEU A C 1
ATOM 643 O O . LEU A 1 87 ? -5.167 1.319 16.843 1.00 97.88 87 LEU A O 1
ATOM 647 N N . LYS A 1 88 ? -5.382 2.182 14.786 1.00 97.94 88 LYS A N 1
ATOM 648 C CA . LYS A 1 88 ? -6.763 2.651 14.974 1.00 97.94 88 LYS A CA 1
ATOM 649 C C . LYS A 1 88 ? -7.788 1.514 14.966 1.00 97.94 88 LYS A C 1
ATOM 651 O O . LYS A 1 88 ? -8.821 1.609 15.627 1.00 97.94 88 LYS A O 1
ATOM 656 N N . TYR A 1 89 ? -7.512 0.451 14.217 1.00 97.50 89 TYR A N 1
ATOM 657 C CA . TYR A 1 89 ? -8.431 -0.657 13.968 1.00 97.50 89 TYR A CA 1
ATOM 658 C C . TYR A 1 89 ? -7.834 -2.012 14.363 1.00 97.50 89 TYR A C 1
ATOM 660 O O . TYR A 1 89 ? -8.150 -3.022 13.742 1.00 97.50 89 TYR A O 1
ATOM 668 N N . ALA A 1 90 ? -7.019 -2.059 15.422 1.00 96.94 90 ALA A N 1
ATOM 669 C CA . ALA A 1 90 ? -6.392 -3.293 15.912 1.00 96.94 90 ALA A CA 1
ATOM 670 C C . ALA A 1 90 ? -7.393 -4.453 16.099 1.00 96.94 90 ALA A C 1
ATOM 672 O O . ALA A 1 90 ? -7.101 -5.599 15.778 1.00 96.94 90 ALA A O 1
ATOM 673 N N . HIS A 1 91 ? -8.614 -4.146 16.553 1.00 97.75 91 HIS A N 1
ATOM 674 C CA . HIS A 1 91 ? -9.692 -5.118 16.764 1.00 97.75 91 HIS A CA 1
ATOM 675 C C . HIS A 1 91 ? -10.240 -5.760 15.473 1.00 97.75 91 HIS A C 1
ATOM 677 O O . HIS A 1 91 ? -10.938 -6.775 15.547 1.00 97.75 91 HIS A O 1
ATOM 683 N N . LEU A 1 92 ? -9.965 -5.171 14.304 1.00 98.19 92 LEU A N 1
ATOM 684 C CA . LEU A 1 92 ? -10.406 -5.692 13.012 1.00 98.19 92 LEU A CA 1
ATOM 685 C C . LEU A 1 92 ? -9.449 -6.732 12.427 1.00 98.19 92 LEU A C 1
ATOM 687 O O . LEU A 1 92 ? -9.849 -7.379 11.472 1.00 98.19 92 LEU A O 1
ATOM 691 N N . ASP A 1 93 ? -8.246 -6.936 12.971 1.00 97.62 93 ASP A N 1
ATOM 692 C CA . ASP A 1 93 ? -7.308 -7.960 12.471 1.00 97.62 93 ASP A CA 1
ATOM 693 C C . ASP A 1 93 ? -7.104 -7.890 10.938 1.00 97.62 93 ASP A C 1
ATOM 695 O O . ASP A 1 93 ? -7.283 -8.857 10.197 1.00 97.62 93 ASP A O 1
ATOM 699 N N . LEU A 1 94 ? -6.838 -6.676 10.441 1.00 98.50 94 LEU A N 1
ATOM 700 C CA . LEU A 1 94 ? -6.658 -6.407 9.012 1.00 98.50 94 LEU A CA 1
ATOM 701 C C . LEU A 1 94 ? -5.355 -7.036 8.511 1.00 98.50 94 LEU A C 1
ATOM 703 O O . LEU A 1 94 ? -4.324 -6.947 9.177 1.00 98.50 94 LEU A O 1
ATOM 707 N N . LYS A 1 95 ? -5.375 -7.595 7.301 1.00 98.62 95 LYS A N 1
ATOM 708 C CA . LYS A 1 95 ? -4.205 -8.162 6.618 1.00 98.62 95 LYS A CA 1
ATOM 709 C C . LYS A 1 95 ? -3.737 -7.207 5.531 1.00 98.62 95 LYS A C 1
ATOM 711 O O . LYS A 1 95 ? -4.377 -7.096 4.488 1.00 98.62 95 LYS A O 1
ATOM 716 N N . ILE A 1 96 ? -2.646 -6.492 5.774 1.00 98.75 96 ILE A N 1
ATOM 717 C CA . ILE A 1 96 ? -2.192 -5.412 4.896 1.00 98.75 96 ILE A CA 1
ATOM 718 C C . ILE A 1 96 ? -0.927 -5.832 4.150 1.00 98.75 96 ILE A C 1
ATOM 720 O O . ILE A 1 96 ? 0.077 -6.202 4.764 1.00 98.75 96 ILE A O 1
ATOM 724 N N . TYR A 1 97 ? -0.979 -5.741 2.824 1.00 98.81 97 TYR A N 1
ATOM 725 C CA . TYR A 1 97 ? 0.102 -6.107 1.915 1.00 98.81 97 TYR A CA 1
ATOM 726 C C . TYR A 1 97 ? 0.526 -4.921 1.054 1.00 98.81 97 TYR A C 1
ATOM 728 O O . TYR A 1 97 ? -0.287 -4.077 0.678 1.00 98.81 97 TYR A O 1
ATOM 736 N N . ASN A 1 98 ? 1.800 -4.910 0.671 1.00 98.75 98 ASN A N 1
ATOM 737 C CA . ASN A 1 98 ? 2.335 -4.008 -0.338 1.00 98.75 98 ASN A CA 1
ATOM 738 C C . ASN A 1 98 ? 2.955 -4.827 -1.476 1.00 98.75 98 ASN A C 1
ATOM 740 O O . ASN A 1 98 ? 3.840 -5.658 -1.257 1.00 98.75 98 ASN A O 1
ATOM 744 N N . LYS A 1 99 ? 2.482 -4.591 -2.699 1.00 98.44 99 LYS A N 1
ATOM 745 C CA . LYS A 1 99 ? 2.962 -5.234 -3.926 1.00 98.44 99 LYS A CA 1
ATOM 746 C C . LYS A 1 99 ? 3.428 -4.217 -4.973 1.00 98.44 99 LYS A C 1
ATOM 748 O O . LYS A 1 99 ? 3.534 -4.571 -6.148 1.00 98.44 99 LYS A O 1
ATOM 753 N N . GLY A 1 100 ? 3.745 -2.984 -4.570 1.00 98.31 100 GLY A N 1
ATOM 754 C CA . GLY A 1 100 ? 4.342 -1.986 -5.460 1.00 98.31 100 GLY A CA 1
ATOM 755 C C . GLY A 1 100 ? 5.687 -2.447 -6.027 1.00 98.31 100 GLY A C 1
ATOM 756 O O . GLY A 1 100 ? 6.412 -3.203 -5.365 1.00 98.31 100 GLY A O 1
ATOM 757 N N . ILE A 1 101 ? 6.007 -2.027 -7.251 1.00 98.31 101 ILE A N 1
ATOM 758 C CA . ILE A 1 101 ? 7.285 -2.317 -7.918 1.00 98.31 101 ILE A CA 1
ATOM 759 C C . ILE A 1 101 ? 7.818 -1.041 -8.571 1.00 98.31 101 ILE A C 1
ATOM 761 O O . ILE A 1 101 ? 7.167 -0.447 -9.430 1.00 98.31 101 ILE A O 1
ATOM 765 N N . SER A 1 102 ? 9.030 -0.640 -8.189 1.00 98.00 102 SER A N 1
ATOM 766 C CA . SER A 1 102 ? 9.688 0.551 -8.726 1.00 98.00 102 SER A CA 1
ATOM 767 C C . SER A 1 102 ? 9.765 0.568 -10.256 1.00 98.00 102 SER A C 1
ATOM 769 O O . SER A 1 102 ? 10.099 -0.430 -10.893 1.00 98.00 102 SER A O 1
ATOM 771 N N . GLY A 1 103 ? 9.448 1.724 -10.847 1.00 96.81 103 GLY A N 1
ATOM 772 C CA . GLY A 1 103 ? 9.491 1.951 -12.294 1.00 96.81 103 GLY A CA 1
ATOM 773 C C . GLY A 1 103 ? 8.334 1.346 -13.095 1.00 96.81 103 GLY A C 1
ATOM 774 O O . GLY A 1 103 ? 8.334 1.471 -14.320 1.00 96.81 103 GLY A O 1
ATOM 775 N N . ASN A 1 104 ? 7.359 0.699 -12.447 1.00 97.00 104 ASN A N 1
ATOM 776 C CA . ASN A 1 104 ? 6.200 0.152 -13.146 1.00 97.00 104 ASN A CA 1
ATOM 777 C C . ASN A 1 104 ? 5.270 1.229 -13.712 1.00 97.00 104 ASN A C 1
ATOM 779 O O . ASN A 1 104 ? 5.022 2.261 -13.100 1.00 97.00 104 ASN A O 1
ATOM 783 N N . LYS A 1 105 ? 4.717 0.929 -14.886 1.00 97.06 105 LYS A N 1
ATOM 784 C CA . LYS A 1 105 ? 3.605 1.634 -15.530 1.00 97.06 105 LYS A CA 1
ATOM 785 C C . LYS A 1 105 ? 2.393 0.710 -15.596 1.00 97.06 105 LYS A C 1
ATOM 787 O O . LYS A 1 105 ? 2.536 -0.499 -15.452 1.00 97.06 105 LYS A O 1
ATOM 792 N N . VAL A 1 106 ? 1.223 1.263 -15.913 1.00 97.25 106 VAL A N 1
ATOM 793 C CA . VAL A 1 106 ? -0.069 0.546 -15.923 1.00 97.25 106 VAL A CA 1
ATOM 794 C C . VAL A 1 106 ? -0.027 -0.814 -16.637 1.00 97.25 106 VAL A C 1
ATOM 796 O O . VAL A 1 106 ? -0.531 -1.789 -16.094 1.00 97.25 106 VAL A O 1
ATOM 799 N N . PHE A 1 107 ? 0.611 -0.932 -17.806 1.00 96.75 107 PHE A N 1
ATOM 800 C CA . PHE A 1 107 ? 0.675 -2.223 -18.511 1.00 96.75 107 PHE A CA 1
ATOM 801 C C . PHE A 1 107 ? 1.491 -3.284 -17.749 1.00 96.75 107 PHE A C 1
ATOM 803 O O . PHE A 1 107 ? 1.111 -4.443 -17.717 1.00 96.75 107 PHE A O 1
ATOM 810 N N . GLN A 1 108 ? 2.543 -2.880 -17.033 1.00 98.12 108 GLN A N 1
ATOM 811 C CA . GLN A 1 108 ? 3.362 -3.788 -16.220 1.00 98.12 108 GLN A CA 1
ATOM 812 C C . GLN A 1 108 ? 2.637 -4.229 -14.946 1.00 98.12 108 GLN A C 1
ATOM 814 O O . GLN A 1 108 ? 2.975 -5.263 -14.376 1.00 98.12 108 GLN A O 1
ATOM 819 N N . LEU A 1 109 ? 1.654 -3.449 -14.478 1.00 97.19 109 LEU A N 1
ATOM 820 C CA . LEU A 1 109 ? 0.722 -3.912 -13.454 1.00 97.19 109 LEU A CA 1
ATOM 821 C C . LEU A 1 109 ? -0.202 -4.998 -14.007 1.00 97.19 109 LEU A C 1
ATOM 823 O O . LEU A 1 109 ? -0.422 -5.991 -13.320 1.00 97.19 109 LEU A O 1
ATOM 827 N N . ALA A 1 110 ? -0.708 -4.826 -15.233 1.00 97.50 110 ALA A N 1
ATOM 828 C CA . ALA A 1 110 ? -1.553 -5.822 -15.888 1.00 97.50 110 ALA A CA 1
ATOM 829 C C . ALA A 1 110 ? -0.811 -7.156 -16.076 1.00 97.50 110 ALA A C 1
ATOM 831 O O . ALA A 1 110 ? -1.356 -8.198 -15.724 1.00 97.50 110 ALA A O 1
ATOM 832 N N . ASP A 1 111 ? 0.458 -7.114 -16.499 1.00 98.19 111 ASP A N 1
ATOM 833 C CA . ASP A 1 111 ? 1.302 -8.304 -16.720 1.00 98.19 111 ASP A CA 1
ATOM 834 C C . ASP A 1 111 ? 1.480 -9.192 -15.473 1.00 98.19 111 ASP A C 1
ATOM 836 O O . ASP A 1 111 ? 1.820 -10.370 -15.581 1.00 98.19 111 ASP A O 1
ATOM 840 N N . ARG A 1 112 ? 1.273 -8.637 -14.273 1.00 97.44 112 ARG A N 1
ATOM 841 C CA . ARG A 1 112 ? 1.421 -9.345 -12.990 1.00 97.44 112 ARG A CA 1
ATOM 842 C C . ARG A 1 112 ? 0.163 -9.318 -12.129 1.00 97.44 112 ARG A C 1
ATOM 844 O O . ARG A 1 112 ? 0.235 -9.660 -10.949 1.00 97.44 112 ARG A O 1
ATOM 851 N N . TRP A 1 113 ? -0.973 -8.904 -12.690 1.00 98.25 113 TRP A N 1
ATOM 852 C CA . TRP A 1 113 ? -2.188 -8.651 -11.919 1.00 98.25 113 TRP A CA 1
ATOM 853 C C . TRP A 1 113 ? -2.737 -9.914 -11.257 1.00 98.25 113 TRP A C 1
ATOM 855 O O . TRP A 1 113 ? -3.143 -9.869 -10.097 1.00 98.25 113 TRP A O 1
ATOM 865 N N . ASP A 1 114 ? -2.683 -11.051 -11.951 1.00 98.19 114 ASP A N 1
ATOM 866 C CA . ASP A 1 114 ? -3.149 -12.327 -11.405 1.00 98.19 114 ASP A CA 1
ATOM 867 C C . ASP A 1 114 ? -2.391 -12.679 -10.116 1.00 98.19 114 ASP A C 1
ATOM 869 O O . ASP A 1 114 ? -2.979 -12.775 -9.041 1.00 98.19 114 ASP A O 1
ATOM 873 N N . LYS A 1 115 ? -1.059 -12.738 -10.202 1.00 97.12 115 LYS A N 1
ATOM 874 C CA . LYS A 1 115 ? -0.180 -13.136 -9.096 1.00 97.12 115 LYS A CA 1
ATOM 875 C C . LYS A 1 115 ? -0.130 -12.121 -7.953 1.00 97.12 115 LYS A C 1
ATOM 877 O O . LYS A 1 115 ? -0.126 -12.496 -6.780 1.00 97.12 115 LYS A O 1
ATOM 882 N N . ASP A 1 116 ? -0.012 -10.835 -8.278 1.00 97.56 116 ASP A N 1
ATOM 883 C CA . ASP A 1 116 ? 0.225 -9.790 -7.276 1.00 97.56 116 ASP A CA 1
ATOM 884 C C . ASP A 1 116 ? -1.068 -9.169 -6.728 1.00 97.56 116 ASP A C 1
ATOM 886 O O . ASP A 1 116 ? -0.997 -8.408 -5.760 1.00 97.56 116 ASP A O 1
ATOM 890 N N . CYS A 1 117 ? -2.230 -9.476 -7.314 1.00 98.19 117 CYS A N 1
ATOM 891 C CA . CYS A 1 117 ? -3.523 -8.954 -6.879 1.00 98.19 117 CYS A 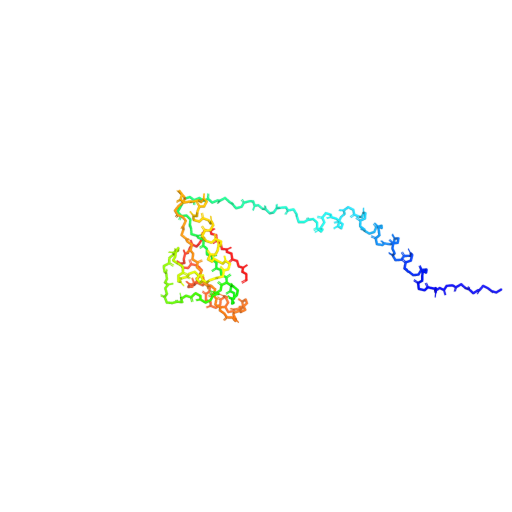CA 1
ATOM 892 C C . CYS A 1 117 ? -4.584 -10.051 -6.742 1.00 98.19 117 CYS A C 1
ATOM 894 O O . CYS A 1 117 ? -5.065 -10.282 -5.633 1.00 98.19 117 CYS A O 1
ATOM 896 N N . LEU A 1 118 ? -4.953 -10.747 -7.820 1.00 98.19 118 LEU A N 1
ATOM 897 C CA . LEU A 1 118 ? -6.119 -11.642 -7.796 1.00 98.19 118 LEU A CA 1
ATOM 898 C C . LEU A 1 118 ? -5.923 -12.871 -6.902 1.00 98.19 118 LEU A C 1
ATOM 900 O O . LEU A 1 118 ? -6.825 -13.205 -6.130 1.00 98.19 118 LEU A O 1
ATOM 904 N N . ASP A 1 119 ? -4.739 -13.481 -6.921 1.00 97.81 119 ASP A N 1
ATOM 905 C CA . ASP A 1 119 ? -4.395 -14.628 -6.070 1.00 97.81 119 ASP A CA 1
ATOM 906 C C . ASP A 1 119 ? -4.468 -14.287 -4.574 1.00 97.81 119 ASP A C 1
ATOM 908 O O . ASP A 1 119 ? -4.768 -15.148 -3.742 1.00 97.81 119 ASP A O 1
ATOM 912 N N . LEU A 1 120 ? -4.248 -13.015 -4.225 1.00 96.94 120 LEU A N 1
ATOM 913 C CA . LEU A 1 120 ? -4.329 -12.520 -2.853 1.00 96.94 120 LEU A CA 1
ATOM 914 C C . LEU A 1 120 ? -5.776 -12.303 -2.381 1.00 96.94 120 LEU A C 1
ATOM 916 O O . LEU A 1 120 ? -6.011 -12.210 -1.177 1.00 96.94 120 LEU A O 1
ATOM 920 N N . LYS A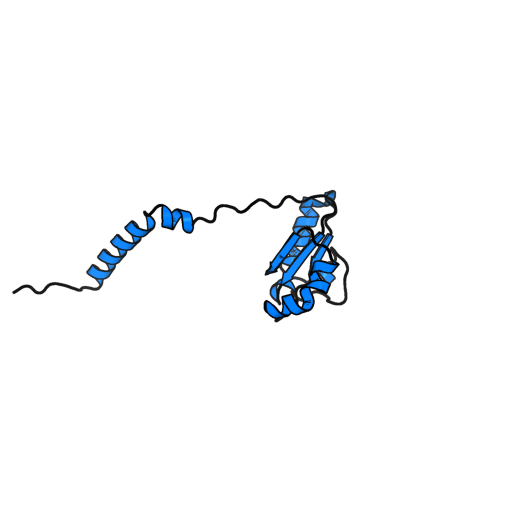 1 121 ? -6.741 -12.229 -3.309 1.00 97.94 121 LYS A N 1
ATOM 921 C CA . LYS A 1 121 ? -8.166 -11.964 -3.041 1.00 97.94 121 LYS A CA 1
ATOM 922 C C . LYS A 1 121 ? -8.392 -10.759 -2.105 1.00 97.94 121 LYS A C 1
ATOM 924 O O . LYS A 1 121 ? -9.018 -10.912 -1.056 1.00 97.94 121 LYS A O 1
ATOM 929 N N . PRO A 1 122 ? -7.870 -9.565 -2.442 1.00 98.19 122 PRO A N 1
ATOM 930 C CA . PRO A 1 122 ? -8.023 -8.386 -1.602 1.00 98.19 122 PRO A CA 1
ATOM 931 C C . PRO A 1 122 ? -9.481 -7.923 -1.554 1.00 98.19 122 PRO A C 1
ATOM 933 O O . PRO A 1 122 ? -10.159 -7.857 -2.577 1.00 98.19 122 PRO A O 1
ATOM 936 N N . ASP A 1 123 ? -9.934 -7.520 -0.370 1.00 98.31 123 ASP A N 1
ATOM 937 C CA . ASP A 1 123 ? -11.218 -6.838 -0.193 1.00 98.31 123 ASP A CA 1
ATOM 938 C C . ASP A 1 123 ? -11.124 -5.367 -0.620 1.00 98.31 123 ASP A C 1
ATOM 940 O O . ASP A 1 123 ? -12.105 -4.762 -1.053 1.00 98.31 123 ASP A O 1
ATOM 944 N N . ILE A 1 124 ? -9.934 -4.773 -0.467 1.00 97.88 124 ILE A N 1
ATOM 945 C CA . ILE A 1 124 ? -9.649 -3.373 -0.784 1.00 97.88 124 ILE A CA 1
ATOM 946 C C . ILE A 1 124 ? -8.313 -3.296 -1.523 1.00 97.88 124 ILE A C 1
ATOM 948 O O . ILE A 1 124 ? -7.298 -3.793 -1.033 1.00 97.88 124 ILE A O 1
ATOM 952 N N . VAL A 1 125 ? -8.299 -2.611 -2.669 1.00 98.19 125 VAL A N 1
ATOM 953 C CA . VAL A 1 125 ? -7.083 -2.332 -3.445 1.00 98.19 125 VAL A CA 1
ATOM 954 C C . VAL A 1 125 ? -6.882 -0.824 -3.560 1.00 98.19 125 VAL A C 1
ATOM 956 O O . VAL A 1 125 ? -7.774 -0.104 -4.004 1.00 98.19 125 VAL A O 1
ATOM 959 N N . SER A 1 126 ? -5.699 -0.354 -3.171 1.00 98.00 126 SER A N 1
ATOM 960 C CA . SER A 1 126 ? -5.219 1.007 -3.413 1.00 98.00 126 SER A CA 1
ATOM 961 C C . SER A 1 126 ? -4.229 0.979 -4.570 1.00 98.00 126 SER A C 1
ATOM 963 O O . SER A 1 126 ? -3.259 0.224 -4.512 1.00 98.00 126 SER A O 1
ATOM 965 N N . ILE A 1 127 ? -4.452 1.808 -5.589 1.00 97.88 127 ILE A N 1
ATOM 966 C CA . ILE A 1 127 ? -3.561 1.947 -6.747 1.00 97.88 127 ILE A CA 1
ATOM 967 C C . ILE A 1 127 ? -3.019 3.375 -6.766 1.00 97.88 127 ILE A C 1
ATOM 969 O O . ILE A 1 127 ? -3.814 4.318 -6.786 1.00 97.88 127 ILE A O 1
ATOM 973 N N . LEU A 1 128 ? -1.691 3.514 -6.750 1.00 94.06 128 LEU A N 1
ATOM 974 C CA . LEU A 1 128 ? -0.979 4.786 -6.900 1.00 94.06 128 LEU A CA 1
ATOM 975 C C . LEU A 1 128 ? 0.182 4.654 -7.886 1.00 94.06 128 LEU A C 1
ATOM 977 O O . LEU A 1 128 ? 1.027 3.749 -7.676 1.00 94.06 128 LEU A O 1
#

Sequence (128 aa):
MNNQFNSRRSFIKKAAMGTVAAISIPEIVSAAVLKGGPKIKLLKGQTILFQGDSITDAGRNKEDMSHNNARALGTGYAMLTAAQLMLKYAHLDLKIYNKGISGNKVFQLADRWDKDCLDLKPDIVSIL

pLDDT: mean 88.35, std 15.14, range [39.16, 98.81]

Secondary structure (DSSP, 8-state):
-------HHHHHHHHHHHHHHHHT-HHHHHHHS-PPPPPPPP-TT-EEEEE-SHHHHTT--SS---SS-HHHH-SSHHHHHHHHHHHHTGGG--EEEE---TT--HHHHHTTHHHHTGGG--SEEEE-

Radius of gyration: 24.18 Å; chains: 1; bounding box: 36×74×53 Å

Foldseek 3Di:
DDDDDDDPVVVVVVVVVVVVVVCPPVVVVVVVDPPDDDDDDQAAAAEEEEEEACQQPQQADQVDPAFPDDNQRHDHPQNVVSVVCCVVPVVRNYGYGGDYYHPDDPVVCVVCVCPRPVVSPGPHYDYD